Protein AF-A0A6A4K9T4-F1 (afdb_monomer_lite)

Structure (mmCIF, N/CA/C/O backbone):
data_AF-A0A6A4K9T4-F1
#
_entry.id   AF-A0A6A4K9T4-F1
#
loop_
_atom_site.group_PDB
_atom_site.id
_atom_site.type_symbol
_atom_site.label_atom_id
_atom_site.label_alt_id
_atom_site.label_comp_id
_atom_site.label_asym_id
_atom_site.label_entity_id
_atom_site.label_seq_id
_atom_site.pdbx_PDB_ins_code
_atom_site.Cartn_x
_atom_site.Cartn_y
_atom_site.Cartn_z
_atom_site.occupancy
_atom_site.B_iso_or_equiv
_atom_site.auth_seq_id
_atom_site.auth_comp_id
_atom_site.auth_asym_id
_atom_site.auth_atom_id
_atom_site.pdbx_PDB_model_num
ATOM 1 N N . MET A 1 1 ? 14.171 -13.131 38.118 1.00 37.19 1 MET A N 1
ATOM 2 C CA . MET A 1 1 ? 13.926 -12.710 36.722 1.00 37.19 1 MET A CA 1
ATOM 3 C C . MET A 1 1 ? 12.512 -13.134 36.358 1.00 37.19 1 MET A C 1
ATOM 5 O O . MET A 1 1 ? 12.265 -14.326 36.255 1.00 37.19 1 MET A O 1
ATOM 9 N N . MET A 1 2 ? 11.570 -12.191 36.291 1.00 36.81 2 MET A N 1
ATOM 10 C CA . MET A 1 2 ? 10.199 -12.456 35.840 1.00 36.81 2 MET A CA 1
ATOM 11 C C . MET A 1 2 ? 10.184 -12.434 34.312 1.00 36.81 2 MET A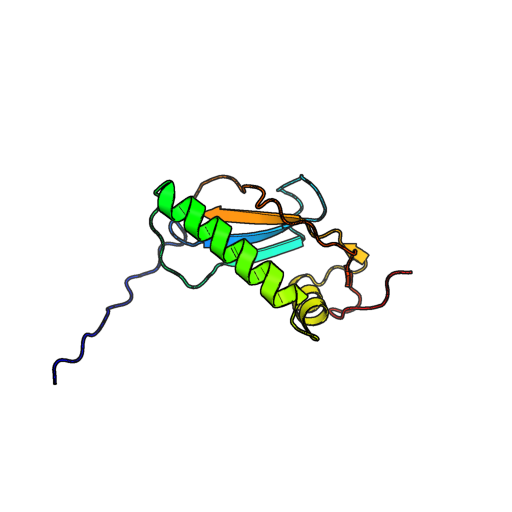 C 1
ATOM 13 O O . MET A 1 2 ? 10.546 -11.429 33.706 1.00 36.81 2 MET A O 1
ATOM 17 N N . ILE A 1 3 ? 9.819 -13.561 33.706 1.00 45.06 3 ILE A N 1
ATOM 18 C CA . ILE A 1 3 ? 9.620 -13.701 32.264 1.00 45.06 3 ILE A CA 1
ATOM 19 C C . ILE A 1 3 ? 8.167 -13.305 31.999 1.00 45.06 3 ILE A C 1
ATOM 21 O O . ILE A 1 3 ? 7.252 -14.046 32.355 1.00 45.06 3 ILE A O 1
ATOM 25 N N . CYS A 1 4 ? 7.945 -12.128 31.416 1.00 39.28 4 CYS A N 1
ATOM 26 C CA . CYS A 1 4 ? 6.630 -11.749 30.910 1.00 39.28 4 CYS A CA 1
ATOM 27 C C . CYS A 1 4 ? 6.330 -12.602 29.673 1.00 39.28 4 CYS A C 1
ATOM 29 O O . CYS A 1 4 ? 6.774 -12.291 28.570 1.00 39.28 4 CYS A O 1
ATOM 31 N N . MET A 1 5 ? 5.596 -13.697 29.860 1.00 44.31 5 MET A N 1
ATOM 32 C CA . MET A 1 5 ? 4.922 -14.379 28.762 1.00 44.31 5 MET A CA 1
ATOM 33 C C . MET A 1 5 ? 3.752 -13.493 28.326 1.00 44.31 5 MET A C 1
ATOM 35 O O . MET A 1 5 ? 2.705 -13.482 28.967 1.00 44.31 5 MET A O 1
ATOM 39 N N . VAL A 1 6 ? 3.940 -12.718 27.257 1.00 47.19 6 VAL A N 1
ATOM 40 C CA . VAL A 1 6 ? 2.811 -12.136 26.524 1.00 47.19 6 VAL A CA 1
ATOM 41 C C . VAL A 1 6 ? 2.174 -13.291 25.764 1.00 47.19 6 VAL A C 1
ATOM 43 O O . VAL A 1 6 ? 2.693 -13.760 24.754 1.00 47.19 6 VAL A O 1
ATOM 46 N N . SER A 1 7 ? 1.085 -13.813 26.318 1.00 45.59 7 SER A N 1
ATOM 47 C CA . SER A 1 7 ? 0.214 -14.759 25.640 1.00 45.59 7 SER A CA 1
ATOM 48 C C . SER A 1 7 ? -0.388 -14.062 24.423 1.00 45.59 7 SER A C 1
ATOM 50 O O . SER A 1 7 ? -1.271 -13.219 24.577 1.00 45.59 7 SER A O 1
ATOM 52 N N . ALA A 1 8 ? 0.106 -14.401 23.232 1.00 49.06 8 ALA A N 1
ATOM 53 C CA . ALA A 1 8 ? -0.559 -14.084 21.980 1.00 49.06 8 ALA A CA 1
ATOM 54 C C . ALA A 1 8 ? -1.921 -14.789 21.998 1.00 49.06 8 ALA A C 1
ATOM 56 O O . ALA A 1 8 ? -2.011 -16.011 21.846 1.00 49.06 8 ALA A O 1
ATOM 57 N N . GLY A 1 9 ? -2.972 -14.021 22.287 1.00 43.00 9 GLY A N 1
ATOM 58 C CA . GLY A 1 9 ? -4.339 -14.469 22.083 1.00 43.00 9 GLY A CA 1
ATOM 59 C C . GLY A 1 9 ? -4.577 -14.757 20.597 1.00 43.00 9 GLY A C 1
ATOM 60 O O . GLY A 1 9 ? -3.784 -14.352 19.744 1.00 43.00 9 GLY A O 1
ATOM 61 N N . PRO A 1 10 ? -5.653 -15.474 20.248 1.00 42.25 10 PRO A N 1
ATOM 62 C CA . PRO A 1 10 ? -6.003 -15.672 18.852 1.00 42.25 10 PRO A CA 1
ATOM 63 C C . PRO A 1 10 ? -6.264 -14.301 18.215 1.00 42.25 10 PRO A C 1
ATOM 65 O O . PRO A 1 10 ? -7.194 -13.601 18.611 1.00 42.25 10 PRO A O 1
ATOM 68 N N . VAL A 1 11 ? -5.431 -13.917 17.244 1.00 47.88 11 VAL A N 1
ATOM 69 C CA . VAL A 1 11 ? -5.632 -12.713 16.431 1.00 47.88 11 VAL A CA 1
ATOM 70 C C . VAL A 1 11 ? -6.938 -12.907 15.664 1.00 47.88 11 VAL A C 1
ATOM 72 O O . VAL A 1 11 ? -6.983 -13.627 14.663 1.00 47.88 11 VAL A O 1
ATOM 75 N N . SER A 1 12 ? -8.026 -12.306 16.146 1.00 50.19 12 SER A N 1
ATOM 76 C CA . SER A 1 12 ? -9.214 -12.129 15.323 1.00 50.19 12 SER A CA 1
ATOM 77 C C . SER A 1 12 ? -8.792 -11.283 14.122 1.00 50.19 12 SER A C 1
ATOM 79 O O . SER A 1 12 ? -8.217 -10.202 14.276 1.00 50.19 12 SER A O 1
ATOM 81 N N . LYS A 1 13 ? -9.034 -11.786 12.904 1.00 56.44 13 LYS A N 1
ATOM 82 C CA . LYS A 1 13 ? -8.744 -11.053 11.654 1.00 56.44 13 LYS A CA 1
ATOM 83 C C . LYS A 1 13 ? -9.399 -9.663 11.637 1.00 56.44 13 LYS A C 1
ATOM 85 O O . LYS A 1 13 ? -8.930 -8.768 10.941 1.00 56.44 13 LYS A O 1
ATOM 90 N N . ASP A 1 14 ? -10.416 -9.490 12.471 1.00 62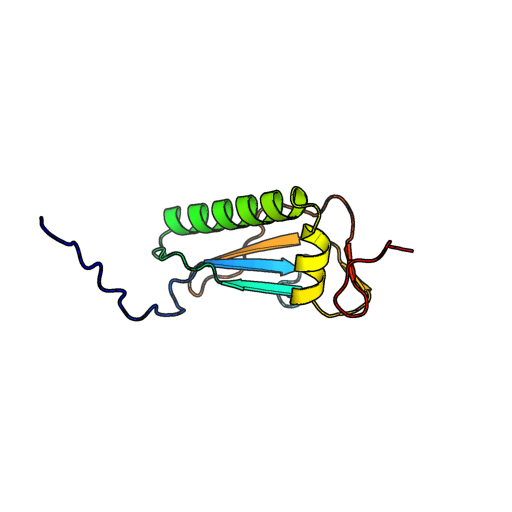.47 14 ASP A N 1
ATOM 91 C CA . ASP A 1 14 ? -11.209 -8.286 12.681 1.00 62.47 14 ASP A CA 1
ATOM 92 C C . ASP A 1 14 ? -10.429 -7.121 13.309 1.00 62.47 14 ASP A C 1
ATOM 94 O O . ASP A 1 14 ? -10.956 -6.023 13.339 1.00 62.47 14 ASP A O 1
ATOM 98 N N . ASN A 1 15 ? -9.194 -7.315 13.789 1.00 75.25 15 ASN A N 1
ATOM 99 C CA . ASN A 1 15 ? -8.353 -6.251 14.369 1.00 75.25 15 ASN A CA 1
ATOM 100 C C . ASN A 1 15 ? -7.030 -6.045 13.608 1.00 75.25 15 ASN A C 1
ATOM 102 O O . ASN A 1 15 ? -6.116 -5.361 14.074 1.00 75.25 15 ASN A O 1
ATOM 106 N N . GLN A 1 16 ? -6.895 -6.665 12.435 1.00 86.94 16 GLN A N 1
ATOM 107 C CA . GLN A 1 16 ? -5.658 -6.625 11.669 1.00 86.94 16 GLN A CA 1
ATOM 108 C C . GLN A 1 16 ? -5.592 -5.376 10.777 1.00 86.94 16 GLN A C 1
ATOM 110 O O . GLN A 1 16 ? -6.559 -5.012 10.105 1.00 86.94 16 GLN A O 1
ATOM 115 N N . CYS A 1 17 ? -4.429 -4.719 10.758 1.00 93.31 17 CYS A N 1
ATOM 116 C CA . CYS A 1 17 ? -4.130 -3.651 9.806 1.00 93.31 17 CYS A CA 1
ATOM 117 C C . CYS A 1 17 ? -3.721 -4.251 8.460 1.00 93.31 17 CYS A C 1
ATOM 119 O O . CYS A 1 17 ? -2.793 -5.056 8.399 1.00 93.31 17 CYS A O 1
ATOM 121 N N . PHE A 1 18 ? -4.370 -3.826 7.385 1.00 92.94 18 PHE A N 1
A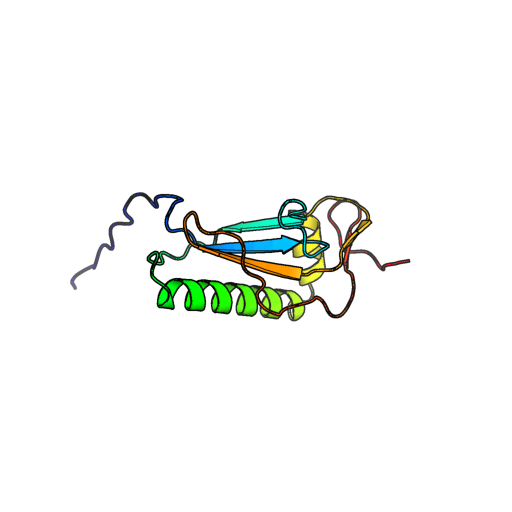TOM 122 C CA . PHE A 1 18 ? -4.061 -4.217 6.017 1.00 92.94 18 PHE A CA 1
ATOM 123 C C . PHE A 1 18 ? -3.554 -3.018 5.227 1.00 92.94 18 PHE A C 1
ATOM 125 O O . PHE A 1 18 ? -4.164 -1.949 5.238 1.00 92.94 18 PHE A O 1
ATOM 132 N N . CYS A 1 19 ? -2.466 -3.227 4.495 1.00 92.44 19 CYS A N 1
ATOM 133 C CA . CYS A 1 19 ? -1.963 -2.304 3.492 1.00 92.44 19 CYS A CA 1
ATOM 134 C C . CYS A 1 19 ? -2.220 -2.907 2.120 1.00 92.44 19 CYS A C 1
ATOM 136 O O . CYS A 1 19 ? -1.820 -4.040 1.860 1.00 92.44 19 CYS A O 1
ATOM 138 N N . ALA A 1 20 ? -2.882 -2.164 1.246 1.00 90.25 20 ALA A N 1
ATOM 139 C CA . ALA A 1 20 ? -3.177 -2.609 -0.103 1.00 90.25 20 ALA A CA 1
ATOM 140 C C . ALA A 1 20 ? -2.587 -1.640 -1.118 1.00 90.25 20 ALA A C 1
ATOM 142 O O . ALA A 1 20 ? -2.530 -0.434 -0.874 1.00 90.25 20 ALA A O 1
ATOM 143 N N . ALA A 1 21 ? -2.177 -2.176 -2.260 1.00 86.19 21 ALA A N 1
ATOM 144 C CA . ALA A 1 21 ? -1.834 -1.378 -3.418 1.00 86.19 21 ALA A CA 1
ATOM 145 C C . ALA A 1 21 ? -2.815 -1.677 -4.553 1.00 86.19 21 ALA A C 1
ATOM 147 O O . ALA A 1 21 ? -3.142 -2.833 -4.827 1.00 86.19 21 ALA A O 1
ATOM 148 N N . MET A 1 22 ? -3.333 -0.615 -5.157 1.00 85.88 22 MET A N 1
ATOM 149 C CA . MET A 1 22 ? -4.414 -0.644 -6.142 1.00 85.88 22 MET A CA 1
ATOM 150 C C . MET A 1 22 ? -3.991 0.169 -7.366 1.00 85.88 22 MET A C 1
ATOM 152 O O . MET A 1 22 ? -3.273 1.155 -7.210 1.00 85.88 22 MET A O 1
ATOM 156 N N . ASN A 1 23 ? -4.425 -0.234 -8.566 1.00 78.12 23 ASN A N 1
ATOM 157 C CA . ASN A 1 23 ? -4.059 0.443 -9.824 1.00 78.12 23 ASN A CA 1
ATOM 158 C C . ASN A 1 23 ? -4.867 1.730 -10.071 1.00 78.12 23 ASN A C 1
ATOM 160 O O . ASN A 1 23 ? -4.599 2.498 -10.991 1.00 78.12 23 ASN A O 1
ATOM 164 N N . SER A 1 24 ? -5.914 1.945 -9.277 1.00 73.50 24 SER A N 1
ATOM 165 C CA . SER A 1 24 ? -6.816 3.082 -9.396 1.00 73.50 24 SER A CA 1
ATOM 166 C C . SER A 1 24 ? -7.479 3.380 -8.051 1.00 73.50 24 SER A C 1
ATOM 168 O O . SER A 1 24 ? -7.174 2.752 -7.035 1.00 73.50 24 SER A O 1
ATOM 170 N N . SER A 1 25 ? -8.418 4.326 -8.050 1.00 70.00 25 SER A N 1
ATOM 171 C CA . SER A 1 25 ? -9.304 4.569 -6.913 1.00 70.00 25 SER A CA 1
ATOM 172 C C . SER A 1 25 ? -10.337 3.461 -6.672 1.00 70.00 25 SER A C 1
ATOM 174 O O . SER A 1 25 ? -11.044 3.511 -5.662 1.00 70.00 25 SER A O 1
ATOM 176 N N . ASP A 1 26 ? -10.429 2.462 -7.557 1.00 72.94 26 ASP A N 1
ATOM 177 C CA . ASP A 1 26 ? -11.292 1.302 -7.370 1.00 72.94 26 ASP A CA 1
ATOM 178 C C . ASP A 1 26 ? -10.688 0.314 -6.363 1.00 72.94 26 ASP A C 1
ATOM 180 O O . ASP A 1 26 ? -9.751 -0.432 -6.646 1.00 72.94 26 ASP A O 1
ATOM 184 N N . THR A 1 27 ? -11.287 0.269 -5.174 1.00 69.88 27 THR A N 1
ATOM 185 C CA . THR A 1 27 ? -10.875 -0.640 -4.093 1.00 69.88 27 THR A CA 1
ATOM 186 C C . THR A 1 27 ? -11.192 -2.120 -4.346 1.00 69.88 27 THR A C 1
ATOM 188 O O . THR A 1 27 ? -10.753 -2.998 -3.587 1.00 69.88 27 THR A O 1
ATOM 191 N N . ASN A 1 28 ? -11.920 -2.429 -5.423 1.00 73.31 28 ASN A N 1
ATOM 192 C CA . ASN A 1 28 ? -12.116 -3.797 -5.896 1.00 73.31 28 ASN A CA 1
ATOM 193 C C . ASN A 1 28 ? -10.918 -4.296 -6.705 1.00 73.31 28 ASN A C 1
ATOM 195 O O . ASN A 1 28 ? -10.636 -5.494 -6.680 1.00 73.31 28 ASN A O 1
ATOM 199 N N . ASP A 1 29 ? -10.156 -3.392 -7.321 1.00 73.62 29 ASP A N 1
ATOM 200 C CA . ASP A 1 29 ? -8.953 -3.713 -8.083 1.00 73.62 29 ASP A CA 1
ATOM 201 C C . ASP A 1 29 ? -7.701 -3.726 -7.189 1.00 73.62 29 ASP A C 1
ATOM 203 O O . ASP A 1 29 ? -6.717 -3.007 -7.388 1.00 73.62 29 ASP A O 1
ATOM 207 N N . LYS A 1 30 ? -7.761 -4.555 -6.138 1.00 74.31 30 LYS A N 1
ATOM 208 C CA . LYS A 1 30 ? -6.604 -4.838 -5.284 1.00 74.31 30 LYS A CA 1
ATOM 209 C C . LYS A 1 30 ? -5.564 -5.575 -6.111 1.00 74.31 30 LYS A C 1
ATOM 211 O O . LYS A 1 30 ? -5.764 -6.728 -6.490 1.00 74.31 30 LYS A O 1
ATOM 216 N N . GLN A 1 31 ? -4.453 -4.900 -6.360 1.00 76.31 31 GLN A N 1
ATOM 217 C CA . GLN A 1 31 ? -3.313 -5.486 -7.047 1.00 76.31 31 GLN A CA 1
ATOM 218 C C . GLN A 1 31 ? -2.505 -6.335 -6.055 1.00 76.31 31 GLN A C 1
ATOM 220 O O . GLN A 1 31 ? -2.118 -7.450 -6.387 1.00 76.31 31 GLN A O 1
ATOM 225 N N . ALA A 1 32 ? -2.387 -5.880 -4.800 1.00 79.81 32 ALA A N 1
ATOM 226 C CA . ALA A 1 32 ? -2.119 -6.756 -3.667 1.00 79.81 32 ALA A CA 1
ATOM 227 C C . ALA A 1 32 ? -2.539 -6.149 -2.337 1.00 79.81 32 ALA A C 1
ATOM 229 O O . ALA A 1 32 ? -2.881 -4.971 -2.220 1.00 79.81 32 ALA A O 1
ATOM 230 N N . GLU A 1 33 ? -2.489 -7.002 -1.327 1.00 87.44 33 GLU A N 1
ATOM 231 C CA . GLU A 1 33 ? -2.918 -6.738 0.028 1.00 87.44 33 GLU A CA 1
ATOM 232 C C . GLU A 1 33 ? -1.998 -7.496 0.983 1.00 87.44 33 GLU A C 1
ATOM 234 O O . GLU A 1 33 ? -1.679 -8.667 0.774 1.00 87.44 33 GLU A O 1
ATOM 239 N N . ARG A 1 34 ? -1.556 -6.821 2.039 1.00 86.94 34 ARG A N 1
ATOM 240 C CA . ARG A 1 34 ? -0.724 -7.400 3.086 1.00 86.94 34 ARG A CA 1
ATOM 241 C C . ARG A 1 34 ? -1.286 -7.030 4.445 1.00 86.94 34 ARG A C 1
ATOM 243 O O . ARG A 1 34 ? -1.344 -5.854 4.798 1.00 86.94 34 ARG A O 1
ATOM 250 N N . GLY A 1 35 ? -1.632 -8.047 5.225 1.00 89.88 35 GLY A N 1
ATOM 251 C CA . GLY A 1 35 ? -1.889 -7.895 6.651 1.00 89.88 35 GLY A CA 1
ATOM 252 C C . GLY A 1 35 ? -0.578 -7.686 7.407 1.00 89.88 35 GLY A C 1
ATOM 253 O O . GLY A 1 35 ? 0.374 -8.452 7.249 1.00 89.88 35 GLY A O 1
ATOM 254 N N . LEU A 1 36 ? -0.513 -6.648 8.231 1.00 89.62 36 LEU A N 1
ATOM 255 C CA . LEU A 1 36 ? 0.590 -6.427 9.153 1.00 89.62 36 LEU A CA 1
ATOM 256 C C . LEU A 1 36 ? 0.400 -7.310 10.390 1.00 89.62 36 LEU A C 1
ATOM 258 O O . LEU A 1 36 ? -0.717 -7.504 10.868 1.00 89.62 36 LEU A O 1
ATOM 262 N N . THR A 1 37 ? 1.494 -7.842 10.929 1.00 86.88 37 THR A N 1
ATOM 263 C CA . THR A 1 37 ? 1.509 -8.602 12.190 1.00 86.88 37 THR A CA 1
ATOM 264 C C . THR A 1 37 ? 1.629 -7.645 13.374 1.00 86.88 37 THR A C 1
ATOM 266 O O . THR A 1 37 ? 2.579 -7.714 14.151 1.00 86.88 37 THR A O 1
ATOM 269 N N . VAL A 1 38 ? 0.705 -6.688 13.454 1.00 85.06 38 VAL A N 1
ATOM 270 C CA . VAL A 1 38 ? 0.595 -5.734 14.560 1.00 85.06 38 VAL A CA 1
ATOM 271 C C . VAL A 1 38 ? -0.827 -5.796 15.098 1.00 85.06 38 VAL A C 1
ATOM 273 O O . VAL A 1 38 ? -1.783 -5.757 14.325 1.00 85.06 38 V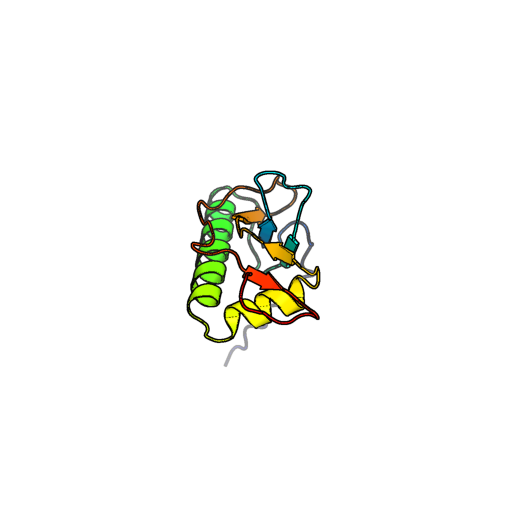AL A O 1
ATOM 276 N N . GLU A 1 39 ? -0.966 -5.908 16.413 1.00 82.88 39 GLU A N 1
ATOM 277 C CA . GLU A 1 39 ? -2.270 -5.831 17.067 1.00 82.88 39 GLU A CA 1
ATOM 278 C C . GLU A 1 39 ? -2.634 -4.358 17.254 1.00 82.88 39 GLU A C 1
ATOM 280 O O . GLU A 1 39 ? -1.920 -3.616 17.931 1.00 82.88 39 GLU A O 1
ATOM 285 N N . LEU A 1 40 ? -3.729 -3.930 16.626 1.00 89.38 40 LEU A N 1
ATOM 286 C CA . LEU A 1 40 ? -4.307 -2.600 16.797 1.00 89.38 40 LEU A CA 1
ATOM 287 C C . LEU A 1 40 ? -5.771 -2.752 17.220 1.00 89.38 40 LEU A C 1
ATOM 289 O O . LEU A 1 40 ? -6.437 -3.719 16.860 1.00 89.38 40 LEU A O 1
ATOM 293 N N . GLY A 1 41 ? -6.287 -1.795 17.987 1.00 90.50 41 GLY A N 1
ATOM 294 C CA . GLY A 1 41 ? -7.726 -1.711 18.252 1.00 90.50 41 GLY A CA 1
ATOM 295 C C . GLY A 1 41 ? -8.489 -1.090 17.075 1.00 90.50 41 GLY A C 1
ATOM 296 O O . GLY A 1 41 ? -7.888 -0.522 16.174 1.00 90.50 41 GLY A O 1
ATOM 297 N N . CYS A 1 42 ? -9.825 -1.097 17.108 1.00 90.56 42 CYS A N 1
ATOM 298 C CA . CYS A 1 42 ? -10.658 -0.468 16.066 1.00 90.56 42 CYS A CA 1
ATOM 299 C C . CYS A 1 42 ? -11.012 1.005 16.346 1.00 90.56 42 CYS A C 1
ATOM 301 O O . CYS A 1 42 ? -12.066 1.479 15.909 1.00 90.56 42 CYS A O 1
ATOM 303 N N . SER A 1 43 ? -10.191 1.731 17.112 1.00 92.12 43 SER A N 1
ATOM 304 C CA . SER A 1 43 ? -10.409 3.159 17.375 1.00 92.12 43 SER A CA 1
ATOM 305 C C . SER A 1 43 ? -9.947 4.016 16.190 1.00 92.12 43 SER A C 1
ATOM 307 O O . SER A 1 43 ? -9.199 3.564 15.324 1.00 92.12 43 SER A O 1
ATOM 309 N N . ASN A 1 44 ? -10.371 5.281 16.149 1.00 92.50 44 ASN A N 1
ATOM 310 C CA . ASN A 1 44 ? -9.923 6.202 15.099 1.00 92.50 44 ASN A CA 1
ATOM 311 C C . ASN A 1 44 ? -8.420 6.514 15.206 1.00 92.50 44 ASN A C 1
ATOM 313 O O . ASN A 1 44 ? -7.754 6.657 14.184 1.00 92.50 44 ASN A O 1
ATOM 317 N N . ASP A 1 45 ? -7.870 6.566 16.420 1.00 94.94 45 ASP A N 1
ATOM 318 C CA . ASP A 1 45 ? -6.433 6.783 16.627 1.00 94.94 45 ASP A CA 1
ATOM 319 C C . ASP A 1 45 ? -5.607 5.604 16.095 1.00 94.94 45 ASP A C 1
ATOM 321 O O . ASP A 1 45 ? -4.579 5.792 15.437 1.00 94.94 45 ASP A O 1
ATOM 325 N N . GLU A 1 46 ? -6.089 4.380 16.315 1.00 94.69 46 GLU A N 1
ATOM 326 C CA . GLU A 1 46 ? -5.466 3.166 15.791 1.00 94.69 46 GLU A CA 1
ATOM 327 C C . GLU A 1 46 ? -5.625 3.054 14.262 1.00 94.69 46 GLU A C 1
ATOM 329 O O . GLU A 1 46 ? -4.700 2.613 13.581 1.00 94.69 46 GLU A O 1
ATOM 334 N N . GLU A 1 47 ? -6.721 3.554 13.677 1.00 94.56 47 GLU A N 1
ATOM 335 C CA . GLU A 1 47 ? -6.868 3.681 12.216 1.00 94.56 47 GLU A CA 1
ATOM 336 C C . GLU A 1 47 ? -5.807 4.624 11.628 1.00 94.56 47 GLU A C 1
ATOM 338 O O . GLU A 1 47 ? -5.148 4.289 10.639 1.00 94.56 47 GLU A O 1
ATOM 343 N N . GLN A 1 48 ? -5.564 5.771 12.272 1.00 95.56 48 GLN A N 1
ATOM 344 C CA . GLN A 1 48 ? -4.495 6.683 11.853 1.00 95.56 48 GLN A CA 1
ATOM 345 C C . GLN A 1 48 ? -3.111 6.045 11.995 1.00 95.56 48 GLN A C 1
ATOM 347 O O . GLN A 1 48 ? -2.226 6.284 11.170 1.00 95.56 48 GLN A O 1
ATOM 352 N N . LYS A 1 49 ? -2.908 5.209 13.014 1.00 95.75 49 LYS A N 1
ATOM 353 C CA . LYS A 1 49 ? -1.675 4.437 13.180 1.00 95.75 49 LYS A CA 1
ATOM 354 C C . LYS A 1 49 ? -1.512 3.390 12.078 1.00 95.75 49 LYS A C 1
ATOM 356 O O . LYS A 1 49 ? -0.438 3.327 11.486 1.00 95.75 49 LYS A O 1
ATOM 361 N N . CYS A 1 50 ? -2.567 2.652 11.730 1.00 96.19 50 CYS A N 1
ATOM 362 C CA . CYS A 1 50 ? -2.563 1.726 10.596 1.00 96.19 50 CYS A CA 1
ATOM 363 C C . CYS A 1 50 ? -2.220 2.448 9.283 1.00 96.19 50 CYS A C 1
ATOM 365 O O . CYS A 1 50 ? -1.320 2.025 8.557 1.00 96.19 50 CYS A O 1
ATOM 367 N N . LYS A 1 51 ? -2.834 3.612 9.026 1.00 96.06 51 LYS A N 1
ATOM 368 C CA . LYS A 1 51 ? -2.495 4.464 7.877 1.00 96.06 51 LYS A CA 1
ATOM 369 C C . LYS A 1 51 ? -1.010 4.843 7.854 1.00 96.06 51 LYS A C 1
ATOM 371 O O . LYS A 1 51 ? -0.358 4.680 6.824 1.00 96.06 51 LYS A O 1
ATOM 376 N N . LYS A 1 52 ? -0.453 5.316 8.975 1.00 96.19 52 LYS A N 1
ATOM 377 C CA . LYS A 1 52 ? 0.975 5.677 9.081 1.00 96.19 52 LYS A CA 1
ATOM 378 C C . LYS A 1 52 ? 1.899 4.482 8.845 1.00 96.19 52 LYS A C 1
ATOM 380 O O . LYS A 1 52 ? 2.924 4.643 8.191 1.00 96.19 52 LYS A O 1
ATOM 385 N N . LEU A 1 53 ? 1.532 3.297 9.330 1.00 95.44 53 LEU A N 1
ATOM 386 C CA . LEU A 1 53 ? 2.293 2.070 9.094 1.00 95.44 53 LEU A CA 1
ATOM 387 C C . LEU A 1 53 ? 2.310 1.688 7.611 1.00 95.44 53 LEU A C 1
ATOM 389 O O . LEU A 1 53 ? 3.370 1.359 7.089 1.00 95.44 53 LEU A O 1
ATOM 393 N N . CYS A 1 54 ? 1.180 1.799 6.909 1.00 94.56 54 CYS A N 1
ATOM 394 C CA . CYS A 1 54 ? 1.144 1.542 5.469 1.00 94.56 54 CYS A CA 1
ATOM 395 C C . CYS A 1 54 ? 1.958 2.559 4.663 1.00 94.56 54 CYS A C 1
ATOM 397 O O . CYS A 1 54 ? 2.621 2.179 3.700 1.00 94.56 54 CYS A O 1
ATOM 399 N N . ILE A 1 55 ? 1.969 3.830 5.077 1.00 94.44 55 ILE A N 1
ATOM 400 C CA . ILE A 1 55 ? 2.842 4.854 4.483 1.00 94.44 55 ILE A CA 1
ATOM 401 C C . ILE A 1 55 ? 4.316 4.490 4.696 1.00 94.44 55 ILE A C 1
ATOM 403 O O . ILE A 1 55 ? 5.099 4.523 3.750 1.00 94.44 55 ILE A O 1
ATOM 407 N N . ALA A 1 56 ? 4.692 4.113 5.920 1.00 93.38 56 ALA A N 1
ATOM 408 C CA . ALA A 1 56 ? 6.062 3.722 6.240 1.00 93.38 56 ALA A CA 1
ATOM 409 C C . ALA A 1 56 ? 6.507 2.487 5.444 1.00 93.38 56 ALA A C 1
ATOM 411 O O . ALA A 1 56 ? 7.610 2.479 4.905 1.00 93.38 56 ALA A O 1
ATOM 412 N N . LEU A 1 57 ? 5.636 1.481 5.313 1.00 90.12 57 LEU A N 1
ATOM 413 C CA . LEU A 1 57 ? 5.905 0.299 4.497 1.00 90.12 57 LEU A CA 1
ATOM 414 C C . LEU A 1 57 ? 6.119 0.678 3.029 1.00 90.12 57 LEU A C 1
ATOM 416 O O . LEU A 1 57 ? 7.111 0.265 2.440 1.00 90.12 57 LEU A O 1
ATOM 420 N N . ALA A 1 58 ? 5.233 1.496 2.458 1.00 89.00 58 ALA A N 1
ATOM 421 C CA . ALA A 1 58 ? 5.353 1.933 1.072 1.00 89.00 58 ALA A CA 1
ATOM 422 C C . ALA A 1 58 ? 6.663 2.692 0.817 1.00 89.00 58 ALA A C 1
ATOM 424 O O . ALA A 1 58 ? 7.340 2.429 -0.172 1.00 89.00 58 ALA A O 1
ATOM 425 N N . ASN A 1 59 ? 7.046 3.599 1.717 1.00 89.94 59 ASN A N 1
ATOM 426 C CA . ASN A 1 59 ? 8.305 4.335 1.601 1.00 89.94 59 ASN A CA 1
ATOM 427 C C . ASN A 1 59 ? 9.519 3.410 1.749 1.00 89.94 59 ASN A C 1
ATOM 429 O O . ASN A 1 59 ? 10.442 3.494 0.949 1.00 89.94 59 ASN A O 1
ATOM 433 N N . SER A 1 60 ? 9.485 2.468 2.695 1.00 88.75 60 SER A N 1
ATOM 434 C CA . SER A 1 60 ? 10.546 1.468 2.843 1.00 88.75 60 SER A CA 1
ATOM 435 C C . SER A 1 60 ? 10.689 0.593 1.599 1.00 88.75 60 SER A C 1
ATOM 437 O O . SER A 1 60 ? 11.810 0.282 1.217 1.00 88.75 60 SER A O 1
ATOM 439 N N . THR A 1 61 ? 9.586 0.206 0.951 1.00 86.19 61 THR A N 1
ATOM 440 C CA . THR A 1 61 ? 9.641 -0.533 -0.318 1.00 86.19 61 THR A CA 1
ATOM 441 C C . THR A 1 61 ? 10.229 0.326 -1.434 1.00 86.19 61 THR A C 1
ATOM 443 O O . THR A 1 61 ? 11.024 -0.182 -2.208 1.00 86.19 61 THR A O 1
ATOM 446 N N . LYS A 1 62 ? 9.905 1.623 -1.501 1.00 84.75 62 LYS A N 1
ATOM 447 C CA . LYS A 1 62 ? 10.498 2.542 -2.489 1.00 84.75 62 LYS A CA 1
ATOM 448 C C . LYS A 1 62 ? 12.014 2.712 -2.321 1.00 84.75 62 LYS A C 1
ATOM 450 O O . LYS A 1 62 ? 12.710 2.921 -3.307 1.00 84.75 62 LYS A O 1
ATOM 455 N N . GLU A 1 63 ? 12.511 2.678 -1.087 1.00 88.50 63 GLU A N 1
ATOM 456 C CA . GLU A 1 63 ? 13.938 2.848 -0.772 1.00 88.50 63 GLU A CA 1
ATOM 457 C C . GLU A 1 63 ? 14.748 1.546 -0.895 1.00 88.50 63 GLU A C 1
ATOM 459 O O . GLU A 1 63 ? 15.972 1.589 -1.022 1.00 88.50 63 GLU A O 1
ATOM 464 N N . ASP A 1 64 ? 14.081 0.391 -0.859 1.00 87.56 64 ASP A N 1
ATOM 465 C CA . ASP A 1 64 ? 14.702 -0.921 -1.025 1.00 87.56 64 ASP A CA 1
ATOM 466 C C . ASP A 1 64 ? 15.061 -1.159 -2.507 1.00 87.56 64 ASP A C 1
ATOM 468 O O . ASP A 1 64 ? 14.164 -1.157 -3.353 1.00 87.56 64 ASP A O 1
ATOM 472 N N . PRO A 1 65 ? 16.336 -1.424 -2.857 1.00 88.00 65 PRO A N 1
ATOM 473 C CA . PRO A 1 65 ? 16.736 -1.743 -4.231 1.00 88.00 65 PRO A CA 1
ATOM 474 C C . PRO A 1 65 ? 16.006 -2.950 -4.840 1.00 88.00 65 PRO A C 1
ATOM 476 O O . PRO A 1 65 ? 15.910 -3.061 -6.060 1.00 88.00 65 PRO A O 1
ATOM 479 N N . GLU A 1 66 ? 15.495 -3.861 -4.009 1.00 89.25 66 GLU A N 1
ATOM 480 C CA . GLU A 1 66 ? 14.685 -5.007 -4.433 1.00 89.25 66 GLU A CA 1
ATOM 481 C C . GLU A 1 66 ? 13.178 -4.763 -4.286 1.00 89.25 66 GLU A C 1
ATOM 483 O O . GLU A 1 66 ? 12.382 -5.676 -4.513 1.00 89.25 66 GLU A O 1
ATOM 488 N N . GLY A 1 67 ? 12.768 -3.560 -3.887 1.00 87.69 67 GLY A N 1
ATOM 489 C CA . GLY A 1 67 ? 11.388 -3.214 -3.569 1.00 87.69 67 GLY A CA 1
ATOM 490 C C . GLY A 1 67 ? 10.411 -3.524 -4.695 1.00 87.69 67 GLY A C 1
ATOM 491 O O . GLY A 1 67 ? 9.399 -4.179 -4.454 1.00 87.69 67 GLY A O 1
ATOM 492 N N . ASP A 1 68 ? 10.749 -3.150 -5.930 1.00 87.88 68 ASP A N 1
ATOM 493 C CA . ASP A 1 68 ? 9.914 -3.427 -7.103 1.00 87.88 68 ASP A CA 1
ATOM 494 C C . ASP A 1 68 ? 9.819 -4.932 -7.405 1.00 87.88 68 ASP A C 1
ATO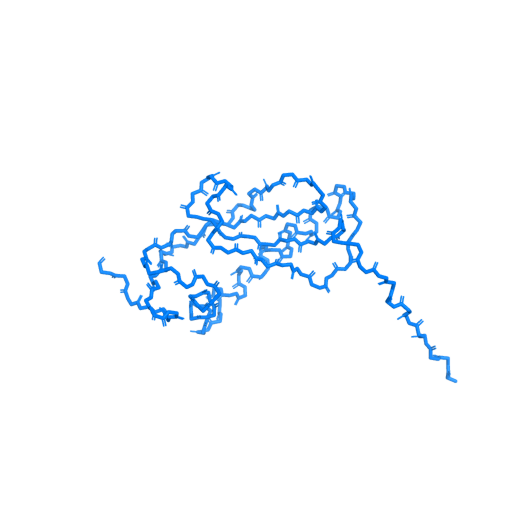M 496 O O . ASP A 1 68 ? 8.759 -5.417 -7.789 1.00 87.88 68 ASP A O 1
ATOM 500 N N . ASN A 1 69 ? 10.886 -5.708 -7.185 1.00 89.12 69 ASN A N 1
ATOM 501 C CA . ASN A 1 69 ? 10.838 -7.169 -7.334 1.00 89.12 69 ASN A CA 1
ATOM 502 C C . ASN A 1 69 ? 9.973 -7.813 -6.247 1.00 89.12 69 ASN A C 1
ATOM 504 O O . ASN A 1 69 ? 9.146 -8.669 -6.545 1.00 89.12 69 ASN A O 1
ATOM 508 N N . LYS A 1 70 ? 10.115 -7.370 -4.994 1.00 86.56 70 LYS A N 1
ATOM 509 C CA . LYS A 1 70 ? 9.270 -7.811 -3.872 1.00 86.56 70 LYS A CA 1
ATOM 510 C C . LYS A 1 70 ? 7.807 -7.439 -4.100 1.00 86.56 70 LYS A C 1
ATOM 512 O O . LYS A 1 70 ? 6.915 -8.202 -3.738 1.00 86.56 70 LYS A O 1
ATOM 517 N N . PHE A 1 71 ? 7.560 -6.289 -4.721 1.00 84.25 71 PHE A N 1
ATOM 518 C CA . PHE A 1 71 ? 6.247 -5.898 -5.206 1.00 84.25 71 PHE A CA 1
ATOM 519 C C . PHE A 1 71 ? 5.780 -6.873 -6.297 1.00 84.25 71 PHE A C 1
ATOM 521 O O . PHE A 1 71 ? 4.796 -7.568 -6.103 1.00 84.25 71 PHE A O 1
ATOM 528 N N . CYS A 1 72 ? 6.500 -7.054 -7.400 1.00 87.25 72 CYS A N 1
ATOM 529 C CA . CYS A 1 72 ? 6.050 -7.938 -8.479 1.00 87.25 72 CYS A CA 1
ATOM 530 C C . CYS A 1 72 ? 5.862 -9.411 -8.075 1.00 87.25 72 CYS A C 1
ATOM 532 O O . CYS A 1 72 ? 4.950 -10.057 -8.595 1.00 87.25 72 CYS A O 1
ATOM 534 N N . ASP A 1 73 ? 6.640 -9.930 -7.125 1.00 86.50 73 ASP A N 1
ATOM 535 C CA . ASP A 1 73 ? 6.476 -11.296 -6.610 1.00 86.50 73 ASP A CA 1
ATOM 536 C C . ASP A 1 73 ? 5.125 -11.494 -5.913 1.00 86.50 73 ASP A C 1
ATOM 538 O O . ASP A 1 73 ? 4.421 -12.481 -6.143 1.00 86.50 73 ASP A O 1
ATOM 542 N N . VAL A 1 74 ? 4.716 -10.505 -5.116 1.00 78.81 74 VAL A N 1
ATOM 543 C CA . VAL A 1 74 ? 3.425 -10.519 -4.420 1.00 78.81 74 VAL A CA 1
ATOM 544 C C . VAL A 1 74 ? 2.263 -10.247 -5.389 1.00 78.81 74 VAL A C 1
ATOM 546 O O . VAL A 1 74 ? 1.150 -10.720 -5.158 1.00 78.81 74 VAL A O 1
ATOM 549 N N . PHE A 1 75 ? 2.509 -9.506 -6.472 1.00 68.00 75 PHE A N 1
ATOM 550 C CA . PHE A 1 75 ? 1.468 -8.962 -7.346 1.00 68.00 75 PHE A CA 1
ATOM 551 C C . PHE A 1 75 ? 1.226 -9.767 -8.631 1.00 68.00 75 PHE A C 1
ATOM 553 O O . PHE A 1 75 ? 0.149 -9.615 -9.192 1.00 68.00 75 PHE A O 1
ATOM 560 N N . ALA A 1 76 ? 2.176 -10.605 -9.077 1.00 63.31 76 ALA A N 1
ATOM 561 C CA . ALA A 1 76 ? 2.142 -11.664 -10.111 1.00 63.31 76 ALA A CA 1
ATOM 562 C C . ALA A 1 76 ? 1.303 -11.486 -11.407 1.00 63.31 76 ALA A C 1
ATOM 564 O O . ALA A 1 76 ? 1.233 -12.412 -12.213 1.00 63.31 76 ALA A O 1
ATOM 565 N N . LYS A 1 77 ? 0.677 -10.337 -11.647 1.00 69.69 77 LYS A N 1
ATOM 566 C CA . LYS A 1 77 ? -0.024 -9.994 -12.878 1.00 69.69 77 LYS A CA 1
ATOM 567 C C . LYS A 1 77 ? 0.948 -9.247 -13.768 1.00 69.69 77 LYS A C 1
ATOM 569 O O . LYS A 1 77 ? 1.502 -8.225 -13.364 1.00 69.69 77 LYS A O 1
ATOM 574 N N . ASP A 1 78 ? 1.130 -9.761 -14.974 1.00 79.06 78 ASP A N 1
ATOM 575 C CA . ASP A 1 78 ? 1.940 -9.088 -15.973 1.00 79.06 78 ASP A CA 1
ATOM 576 C C . ASP A 1 78 ? 1.287 -7.760 -16.371 1.00 79.06 78 ASP A C 1
ATOM 578 O O . ASP A 1 78 ? 0.081 -7.702 -16.634 1.00 79.06 78 ASP A O 1
ATOM 582 N N . GLY A 1 79 ? 2.083 -6.695 -16.441 1.00 78.19 79 GLY A N 1
ATOM 583 C CA . GLY A 1 79 ? 1.627 -5.394 -16.920 1.00 78.19 79 GLY A CA 1
ATOM 584 C C . GLY A 1 79 ? 2.062 -4.208 -16.070 1.00 78.19 79 GLY A C 1
ATOM 585 O O . GLY A 1 79 ? 2.882 -4.321 -15.160 1.00 78.19 79 GLY A O 1
ATOM 586 N N . LEU A 1 80 ? 1.510 -3.048 -16.431 1.00 79.19 80 LEU A N 1
ATOM 587 C CA . LEU A 1 80 ? 1.812 -1.750 -15.840 1.00 79.19 80 LEU A CA 1
ATOM 588 C C . LEU A 1 80 ? 0.919 -1.481 -14.624 1.00 79.19 80 LEU A C 1
ATOM 590 O O . LEU A 1 80 ? -0.311 -1.504 -14.728 1.00 79.19 80 LEU A O 1
ATOM 594 N N . VAL A 1 81 ? 1.543 -1.173 -13.489 1.00 78.81 81 VAL A N 1
ATOM 595 C CA . VAL A 1 81 ? 0.857 -0.904 -12.225 1.00 78.81 81 VAL A CA 1
ATOM 596 C C . VAL A 1 81 ? 1.174 0.507 -11.739 1.00 78.81 81 VAL A C 1
ATOM 598 O O . VAL A 1 81 ? 2.310 0.819 -11.382 1.00 78.81 81 VAL A O 1
ATOM 601 N N . ASN A 1 82 ? 0.149 1.358 -11.678 1.00 82.06 82 ASN A N 1
ATOM 602 C CA . ASN A 1 82 ? 0.206 2.644 -10.991 1.00 82.06 82 ASN A CA 1
ATOM 603 C C . ASN A 1 82 ? -0.142 2.423 -9.523 1.00 82.06 82 ASN A C 1
ATOM 605 O O . ASN A 1 82 ? -1.274 2.107 -9.177 1.00 82.06 82 ASN A O 1
ATOM 609 N N . VAL A 1 83 ? 0.838 2.550 -8.639 1.00 84.06 83 VAL A N 1
ATOM 610 C CA . VAL A 1 83 ? 0.663 2.133 -7.247 1.00 84.06 83 VAL A CA 1
ATOM 611 C C . VAL A 1 83 ? -0.060 3.213 -6.441 1.00 84.06 83 VAL A C 1
ATOM 613 O O . VAL A 1 83 ? 0.540 4.224 -6.093 1.00 84.06 83 VAL A O 1
ATOM 616 N N . HIS A 1 84 ? -1.321 2.989 -6.074 1.00 89.62 84 HIS A N 1
ATOM 617 C CA . HIS A 1 84 ? -2.020 3.766 -5.046 1.00 89.62 84 HIS A CA 1
ATOM 618 C C . HIS A 1 84 ? -2.075 2.970 -3.744 1.00 89.62 84 HIS A C 1
ATOM 620 O O . HIS A 1 84 ? -2.562 1.840 -3.736 1.00 89.62 84 HIS A O 1
ATOM 626 N N . VAL A 1 85 ? -1.604 3.546 -2.635 1.00 90.75 85 VAL A N 1
ATOM 627 C CA . VAL A 1 85 ? -1.542 2.835 -1.348 1.00 90.75 85 VAL A CA 1
ATOM 628 C C . VAL A 1 85 ? -2.766 3.145 -0.493 1.00 90.75 85 VAL A C 1
ATOM 630 O O . VAL A 1 85 ? -3.097 4.307 -0.231 1.00 90.75 85 VAL A O 1
ATOM 633 N N . TYR A 1 86 ? -3.396 2.090 0.007 1.00 93.94 86 TYR A N 1
ATOM 634 C CA . TYR A 1 86 ? -4.570 2.121 0.867 1.00 93.94 86 TYR A CA 1
ATOM 635 C C . TYR A 1 86 ? -4.296 1.407 2.186 1.00 93.94 86 TYR A C 1
ATOM 637 O O . TYR A 1 86 ? -3.514 0.461 2.248 1.00 93.94 86 TYR A O 1
ATOM 645 N N . SER A 1 87 ? -4.979 1.847 3.237 1.00 94.88 87 SER A N 1
ATOM 646 C CA . SER A 1 87 ? -5.000 1.180 4.537 1.00 94.88 87 SER A CA 1
ATOM 647 C C . SER A 1 87 ? -6.415 0.739 4.884 1.00 94.88 87 SER A C 1
ATOM 649 O O . SER A 1 87 ? -7.368 1.472 4.613 1.00 94.88 87 SER A O 1
ATOM 651 N N . LYS A 1 88 ? -6.550 -0.414 5.531 1.00 94.31 88 LYS A N 1
ATOM 652 C CA . LYS A 1 88 ? -7.790 -0.889 6.146 1.00 94.31 88 LYS A CA 1
ATOM 653 C C . LYS A 1 88 ? -7.480 -1.383 7.549 1.00 94.31 88 LYS A C 1
ATOM 655 O O . LYS A 1 88 ? -6.481 -2.061 7.760 1.00 94.31 88 LYS A O 1
ATOM 660 N N . LEU A 1 89 ? -8.349 -1.058 8.494 1.00 94.44 89 LEU A N 1
ATOM 661 C CA . LEU A 1 89 ? -8.286 -1.584 9.847 1.00 94.44 89 LEU A CA 1
ATOM 662 C C . LEU A 1 89 ? -9.666 -2.092 10.237 1.00 94.44 89 LEU A C 1
ATOM 664 O O . LEU A 1 89 ? -10.661 -1.389 10.051 1.00 94.44 89 LEU A O 1
ATOM 668 N N . CYS A 1 90 ? -9.711 -3.305 10.776 1.00 89.19 90 CYS A N 1
ATOM 669 C CA . CYS A 1 90 ? -10.957 -3.990 11.097 1.00 89.19 90 CYS A CA 1
ATOM 670 C C . CYS A 1 90 ? -11.881 -4.131 9.874 1.00 89.19 90 CYS A C 1
ATOM 672 O O . CYS A 1 90 ? -11.422 -4.084 8.732 1.00 89.19 90 CYS A O 1
ATOM 674 N N . ASP A 1 91 ? -13.191 -4.265 10.078 1.00 87.06 91 ASP A N 1
ATOM 675 C CA . ASP A 1 91 ? -14.179 -4.369 8.990 1.00 87.06 91 ASP A CA 1
ATOM 676 C C . ASP A 1 91 ? -14.521 -3.030 8.316 1.00 87.06 91 ASP A C 1
ATOM 678 O O . ASP A 1 91 ? -15.562 -2.877 7.675 1.00 87.06 91 ASP A O 1
ATOM 682 N N . ARG A 1 92 ? -13.639 -2.032 8.434 1.00 90.25 92 ARG A N 1
ATOM 683 C CA . ARG A 1 92 ? -13.832 -0.725 7.802 1.00 90.25 92 ARG A CA 1
ATOM 684 C C . ARG A 1 92 ? -13.466 -0.760 6.310 1.00 90.25 92 ARG A C 1
ATOM 686 O O . ARG A 1 92 ? -12.702 -1.626 5.871 1.00 90.25 92 ARG A O 1
ATOM 693 N N . PRO A 1 93 ? -13.985 0.184 5.507 1.00 90.81 93 PRO A N 1
ATOM 694 C CA . PRO A 1 93 ? -13.558 0.356 4.123 1.00 90.81 93 PRO A CA 1
ATOM 695 C C . PRO A 1 93 ? -12.072 0.717 4.005 1.00 90.81 93 PRO A C 1
ATOM 697 O O . PRO A 1 93 ? -11.470 1.263 4.929 1.00 90.81 93 PRO A O 1
ATOM 700 N N . TYR A 1 94 ? -11.496 0.460 2.831 1.00 92.44 94 TYR A N 1
ATOM 701 C CA . TYR A 1 94 ? -10.162 0.944 2.486 1.00 92.44 94 TYR A CA 1
ATOM 702 C C . TYR A 1 94 ? -10.131 2.469 2.401 1.00 92.44 94 TYR A C 1
ATOM 704 O O . TYR A 1 94 ? -10.989 3.086 1.772 1.00 92.44 94 TYR A O 1
ATOM 712 N N . ILE A 1 95 ? -9.097 3.070 2.984 1.00 93.31 95 ILE A N 1
ATOM 713 C CA . ILE A 1 95 ? -8.880 4.516 2.982 1.00 93.31 95 ILE A CA 1
ATOM 714 C C . ILE A 1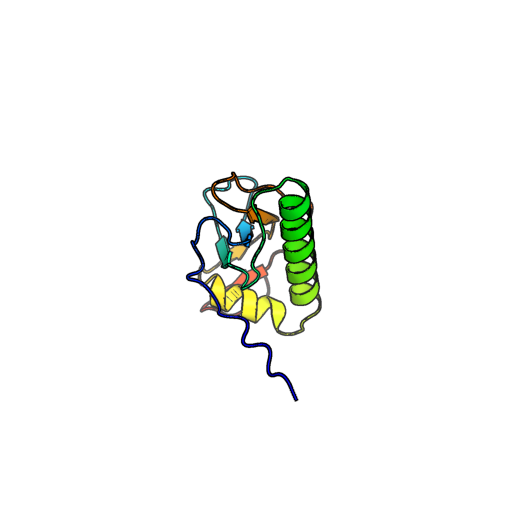 95 ? -7.582 4.814 2.244 1.00 93.31 95 ILE A C 1
ATOM 716 O O . ILE A 1 95 ? -6.542 4.213 2.519 1.00 93.31 95 ILE A O 1
ATOM 720 N N . PHE A 1 96 ? -7.637 5.766 1.314 1.00 93.06 96 PHE A N 1
ATOM 721 C CA . PHE A 1 96 ? -6.452 6.214 0.599 1.00 93.06 96 PHE A CA 1
ATOM 722 C C . PHE A 1 96 ? -5.460 6.878 1.560 1.00 93.06 96 PHE A C 1
ATOM 724 O O . PHE A 1 96 ? -5.793 7.774 2.348 1.00 93.06 96 PHE A O 1
ATOM 731 N N . THR A 1 97 ? -4.207 6.438 1.495 1.00 93.06 97 THR A N 1
ATOM 732 C CA . THR A 1 97 ? -3.159 6.949 2.385 1.00 93.06 97 THR A CA 1
ATOM 733 C C . THR A 1 97 ? -2.631 8.317 1.960 1.00 93.06 97 THR A C 1
ATOM 735 O O . THR A 1 97 ? -2.088 9.033 2.800 1.00 93.06 97 THR A O 1
ATOM 738 N N . GLY A 1 98 ? -2.828 8.702 0.695 1.00 91.38 98 GLY A N 1
ATOM 739 C CA . GLY A 1 98 ? -2.177 9.860 0.080 1.00 91.38 98 GLY A CA 1
ATOM 740 C C . GLY A 1 98 ? -0.937 9.495 -0.740 1.00 91.38 98 GLY A C 1
ATOM 741 O O . GLY A 1 98 ? -0.428 10.346 -1.461 1.00 91.38 98 GLY A O 1
ATOM 742 N N . ILE A 1 99 ? -0.454 8.250 -0.656 1.00 89.25 99 ILE A N 1
ATOM 743 C CA . ILE A 1 99 ? 0.740 7.807 -1.380 1.00 89.25 99 ILE A CA 1
ATOM 744 C C . ILE A 1 99 ? 0.363 7.268 -2.757 1.00 89.25 99 ILE A C 1
ATOM 746 O O . ILE A 1 99 ? -0.408 6.314 -2.883 1.00 89.25 99 ILE A O 1
ATOM 750 N N . VAL A 1 100 ? 0.988 7.865 -3.770 1.00 87.25 100 VAL A N 1
ATOM 751 C CA . VAL A 1 100 ? 1.037 7.366 -5.144 1.00 87.25 100 VAL A CA 1
ATOM 752 C C . VAL A 1 100 ? 2.492 6.997 -5.463 1.00 87.25 100 VAL A C 1
ATOM 754 O O . VAL A 1 100 ? 3.438 7.627 -4.971 1.00 87.25 100 VAL A O 1
ATOM 757 N N . GLY A 1 101 ? 2.696 5.926 -6.223 1.00 81.44 101 GLY A N 1
ATOM 758 C CA . GLY A 1 101 ? 3.983 5.596 -6.824 1.00 81.44 101 GLY A CA 1
ATOM 759 C C . GLY A 1 101 ? 4.380 6.692 -7.809 1.00 81.44 101 GLY A C 1
ATOM 760 O O . GLY A 1 101 ? 3.576 7.095 -8.640 1.00 81.44 101 GLY A O 1
ATOM 761 N N . GLU A 1 102 ? 5.606 7.202 -7.707 1.00 79.56 102 GLU A N 1
ATOM 762 C CA . GLU A 1 102 ? 6.083 8.271 -8.602 1.00 79.56 102 GLU A CA 1
ATOM 763 C C . GLU A 1 102 ? 6.266 7.778 -10.038 1.00 79.56 102 GLU A C 1
ATOM 765 O O . GLU A 1 102 ? 6.154 8.547 -10.991 1.00 79.56 102 GLU A O 1
ATOM 770 N N . LYS A 1 103 ? 6.552 6.483 -10.180 1.00 81.19 103 LYS A N 1
ATOM 771 C CA . LYS A 1 103 ? 6.677 5.787 -11.451 1.00 81.19 103 LYS A CA 1
ATOM 772 C C . LYS A 1 103 ? 5.817 4.527 -11.417 1.00 81.19 103 LYS A C 1
ATOM 774 O O . LYS A 1 103 ? 5.676 3.926 -10.348 1.00 81.19 103 LYS A O 1
ATOM 779 N N . PRO A 1 104 ? 5.253 4.129 -12.564 1.00 83.56 104 PRO A N 1
ATOM 780 C CA . PRO A 1 104 ? 4.635 2.824 -12.681 1.00 83.56 104 PRO A CA 1
ATOM 781 C C . PRO A 1 104 ? 5.676 1.720 -12.484 1.00 83.56 104 PRO A C 1
ATOM 783 O O . PRO A 1 104 ? 6.832 1.869 -12.885 1.00 83.56 104 PRO A O 1
ATOM 786 N N . VAL A 1 105 ? 5.236 0.602 -11.914 1.00 86.62 105 VAL A N 1
ATOM 787 C CA . VAL A 1 105 ? 6.016 -0.637 -11.841 1.00 86.62 105 VAL A CA 1
ATOM 788 C C . VAL A 1 105 ? 5.478 -1.584 -12.903 1.00 86.62 105 VAL A C 1
ATOM 790 O O . VAL A 1 105 ? 4.267 -1.795 -12.981 1.00 86.62 105 VAL A O 1
ATOM 793 N N . CYS A 1 106 ? 6.363 -2.144 -13.726 1.00 88.56 106 CYS A N 1
ATOM 794 C CA . CYS A 1 106 ? 5.990 -3.161 -14.697 1.00 88.56 106 CYS A CA 1
ATOM 795 C C . CYS A 1 106 ? 6.447 -4.523 -14.208 1.00 88.56 106 CYS A C 1
ATOM 797 O O . CYS A 1 106 ? 7.636 -4.748 -13.984 1.00 88.56 106 CYS A O 1
ATOM 799 N N . CYS A 1 107 ? 5.485 -5.422 -14.045 1.00 88.56 107 CYS A N 1
ATOM 800 C CA . CYS A 1 107 ? 5.743 -6.780 -13.610 1.00 88.56 107 CYS A CA 1
ATOM 801 C C . CYS A 1 107 ? 5.664 -7.724 -14.805 1.00 88.56 107 CYS A C 1
ATOM 803 O O . CYS A 1 107 ? 4.793 -7.577 -15.664 1.00 88.56 107 CYS A O 1
ATOM 805 N N . LYS A 1 108 ? 6.585 -8.682 -14.862 1.00 89.38 108 LYS A N 1
ATOM 806 C CA . LYS A 1 108 ? 6.542 -9.806 -15.792 1.00 89.38 108 LYS A CA 1
ATOM 807 C C . LYS A 1 108 ? 7.123 -11.039 -15.125 1.00 89.38 108 LYS A C 1
ATOM 809 O O . LYS A 1 108 ? 8.209 -10.958 -14.555 1.00 89.38 108 LYS A O 1
ATOM 814 N N . ASP A 1 109 ? 6.415 -12.165 -15.182 1.00 88.69 109 ASP A N 1
ATOM 815 C CA . ASP A 1 109 ? 6.884 -13.434 -14.607 1.00 88.69 109 ASP A CA 1
ATOM 816 C C . ASP A 1 109 ? 7.334 -13.275 -13.137 1.00 88.69 109 ASP A C 1
ATOM 818 O O . ASP A 1 109 ? 8.367 -13.806 -12.729 1.00 88.69 109 ASP A O 1
ATOM 822 N N . LYS A 1 110 ? 6.575 -12.499 -12.343 1.00 87.00 110 LYS A N 1
ATOM 823 C CA . LYS A 1 110 ? 6.860 -12.149 -10.931 1.00 87.00 110 LYS A CA 1
ATOM 824 C C . LYS A 1 110 ? 8.092 -11.273 -10.671 1.00 87.00 110 LYS A C 1
ATOM 826 O O . LYS A 1 110 ? 8.475 -11.093 -9.521 1.00 87.00 110 LYS A O 1
ATOM 831 N N . HIS A 1 111 ? 8.685 -10.686 -11.702 1.00 90.00 111 HIS A N 1
ATOM 832 C CA . HIS A 1 111 ? 9.845 -9.808 -11.569 1.00 90.00 111 HIS A CA 1
ATOM 833 C C . HIS A 1 111 ? 9.537 -8.409 -12.086 1.00 90.00 111 HIS A C 1
ATOM 835 O O . HIS A 1 111 ? 8.732 -8.230 -13.003 1.00 90.00 111 HIS A O 1
ATOM 841 N N . ALA A 1 112 ? 10.199 -7.418 -11.499 1.00 89.75 112 ALA A N 1
ATOM 842 C CA . ALA A 1 112 ? 10.186 -6.064 -12.010 1.00 89.75 112 ALA A CA 1
ATOM 843 C C . ALA A 1 112 ? 11.011 -5.993 -13.294 1.00 89.75 112 ALA A C 1
ATOM 845 O O . ALA A 1 112 ? 12.156 -6.448 -13.357 1.00 89.75 112 ALA A O 1
ATOM 846 N N . VAL A 1 113 ? 10.421 -5.397 -14.323 1.00 91.44 113 VAL A N 1
ATOM 847 C CA . VAL A 1 113 ? 11.050 -5.152 -15.618 1.00 91.44 113 VAL A CA 1
ATOM 848 C C . VAL A 1 113 ? 10.885 -3.680 -16.000 1.00 91.44 113 VAL A C 1
ATOM 850 O O . VAL A 1 113 ? 9.965 -3.017 -15.515 1.00 91.44 113 VAL A O 1
ATOM 853 N N . PRO A 1 114 ? 11.742 -3.135 -16.880 1.00 89.38 114 PRO A N 1
ATOM 854 C CA . PRO A 1 114 ? 11.529 -1.798 -17.415 1.00 89.38 114 PRO A CA 1
ATOM 855 C C . PRO A 1 114 ? 10.153 -1.681 -18.082 1.00 89.38 114 PRO A C 1
ATOM 857 O O . PRO A 1 114 ? 9.793 -2.504 -18.926 1.00 89.38 114 PRO A O 1
ATOM 860 N N . CYS A 1 115 ? 9.399 -0.642 -17.725 1.00 83.88 115 CYS A N 1
ATOM 861 C CA . CYS A 1 115 ? 8.185 -0.285 -18.447 1.00 83.88 115 CYS A CA 1
ATOM 862 C C . CYS A 1 115 ? 8.543 0.179 -19.863 1.00 83.88 115 CYS A C 1
ATOM 864 O O . CYS A 1 115 ? 9.438 1.009 -20.030 1.00 83.88 115 CYS A O 1
ATOM 866 N N . SER A 1 116 ? 7.867 -0.390 -20.863 1.00 70.19 116 SER A N 1
ATOM 867 C CA . SER A 1 116 ? 8.013 -0.050 -22.288 1.00 70.19 116 SER A CA 1
ATOM 868 C C . SER A 1 116 ? 6.853 0.802 -22.776 1.00 70.19 116 SER A C 1
ATOM 870 O O . SER A 1 116 ? 5.748 0.669 -22.203 1.00 70.19 116 SER A O 1
#

Organism: Apolygus lucorum (NCBI:txid248454)

Secondary structure (DSSP, 8-state):
------------GGGEEEEEEESSS-TT-EEEEEEEEEE--SSHHHHHHHHHHHHHHHHHHHHSTTHHHHHHHHH---EEE--EEEEEETTSPPEEEEEE-SS-EEEETTEEE---

Sequence (116 aa):
MMICMVSAGPVSKDNQCFCAAMNSSDTNDKQAERGLTVELGCSNDEEQKCKKLCIALANSTKEDPEGDNKFCDVFAKDGLVNVHVYSKLCDRPYIFTGIVGEKPVCCKDKHAVPCS

Foldseek 3Di:
DDDPPPPPDPPDPQFWKKKFWAQDPDPVRTLAIDTDPDGFHPDPVSQVVSLVVNVVVVVVLVVDPCSLLVSLLRRVDAAKGWTFMWMDGGPDDTDTSPDTDPGIFGHDRSGTDDDD

Radius of gyration: 15.94 Å; chains: 1; bounding box: 31×26×59 Å

pLDDT: mean 81.67, std 15.01, range [36.81, 96.19]